Protein AF-A0A426XR89-F1 (afdb_monomer_lite)

Radius of gyration: 20.35 Å; chains: 1; bounding box: 73×19×25 Å

Foldseek 3Di:
DDDDPDDDPPPVPPPDPPPLPFDDFQDKDAACDDPPDDPVRHRWIWTFHDGPSPPNDTDTDTDGNDD

Structure (mmCIF, N/CA/C/O backbone):
data_AF-A0A426XR89-F1
#
_entry.id   AF-A0A426XR89-F1
#
loop_
_atom_site.group_PDB
_atom_site.id
_atom_site.type_symbol
_atom_site.label_atom_id
_atom_site.label_alt_id
_atom_site.label_comp_id
_atom_site.label_asym_id
_atom_site.label_entity_id
_atom_site.label_seq_id
_atom_site.pdbx_PDB_ins_code
_atom_site.Cartn_x
_atom_site.Cartn_y
_atom_site.Cartn_z
_atom_site.occupancy
_atom_site.B_iso_or_equiv
_atom_site.auth_seq_id
_atom_site.auth_comp_id
_atom_site.auth_asym_id
_atom_site.auth_atom_id
_atom_site.pdbx_PDB_model_num
ATOM 1 N N . MET A 1 1 ? 58.566 -11.180 6.582 1.00 49.34 1 MET A N 1
ATOM 2 C CA . MET A 1 1 ? 57.427 -10.252 6.418 1.00 49.34 1 MET A CA 1
ATOM 3 C C . MET A 1 1 ? 57.070 -10.224 4.951 1.00 49.34 1 MET A C 1
ATOM 5 O O . MET A 1 1 ? 57.935 -9.831 4.192 1.00 49.34 1 MET A O 1
ATOM 9 N N . LEU A 1 2 ? 55.876 -10.680 4.576 1.00 45.06 2 LEU A N 1
ATOM 10 C CA . LEU A 1 2 ? 55.043 -10.155 3.484 1.00 45.06 2 LEU A CA 1
ATOM 11 C C . LEU A 1 2 ? 53.670 -10.830 3.649 1.00 45.06 2 LEU A C 1
ATOM 13 O O . LEU A 1 2 ? 53.585 -12.050 3.761 1.00 45.06 2 LEU A O 1
ATOM 17 N N . GLY A 1 3 ? 52.646 -10.004 3.862 1.00 46.31 3 GLY A N 1
ATOM 18 C CA . GLY A 1 3 ? 51.356 -10.389 4.430 1.00 46.31 3 GLY A CA 1
ATOM 19 C C . GLY A 1 3 ? 50.433 -11.114 3.456 1.00 46.31 3 GLY A C 1
ATOM 20 O O . GLY A 1 3 ? 50.371 -10.795 2.272 1.00 46.31 3 GLY A O 1
ATOM 21 N N . VAL A 1 4 ? 49.677 -12.066 4.002 1.00 56.66 4 VAL A N 1
ATOM 22 C CA . VAL A 1 4 ? 48.472 -12.624 3.391 1.00 56.66 4 VAL A CA 1
ATOM 23 C C . VAL A 1 4 ? 47.395 -11.534 3.383 1.00 56.66 4 VAL A C 1
ATOM 25 O O . VAL A 1 4 ? 46.795 -11.227 4.411 1.00 56.66 4 VAL A O 1
ATOM 28 N N . SER A 1 5 ? 47.183 -10.889 2.236 1.00 56.47 5 SER A N 1
ATOM 29 C CA . SER A 1 5 ? 46.040 -9.990 2.057 1.00 56.47 5 SER A CA 1
ATOM 30 C C . SER A 1 5 ? 44.783 -10.840 1.924 1.00 56.47 5 SER A C 1
ATOM 32 O O . SER A 1 5 ? 44.572 -11.516 0.918 1.00 56.47 5 SER A O 1
ATOM 34 N N . GLY A 1 6 ? 44.005 -10.844 3.006 1.00 49.97 6 GLY A N 1
ATOM 35 C CA . GLY A 1 6 ? 42.735 -11.535 3.132 1.00 49.97 6 GLY A CA 1
ATOM 36 C C . GLY A 1 6 ? 41.741 -11.131 2.052 1.00 49.97 6 GLY A C 1
ATOM 37 O O . GLY A 1 6 ? 41.687 -9.983 1.608 1.00 49.97 6 GLY A O 1
ATOM 38 N N . GLY A 1 7 ? 40.952 -12.119 1.643 1.00 53.84 7 GLY A N 1
ATOM 39 C CA . GLY A 1 7 ? 39.819 -11.923 0.769 1.00 53.84 7 GLY A CA 1
ATOM 40 C C . GLY A 1 7 ? 38.788 -10.990 1.391 1.00 53.84 7 GLY A C 1
ATOM 41 O O . GLY A 1 7 ? 38.392 -11.127 2.544 1.00 53.84 7 GLY A O 1
ATOM 42 N N . CYS A 1 8 ? 38.296 -10.088 0.566 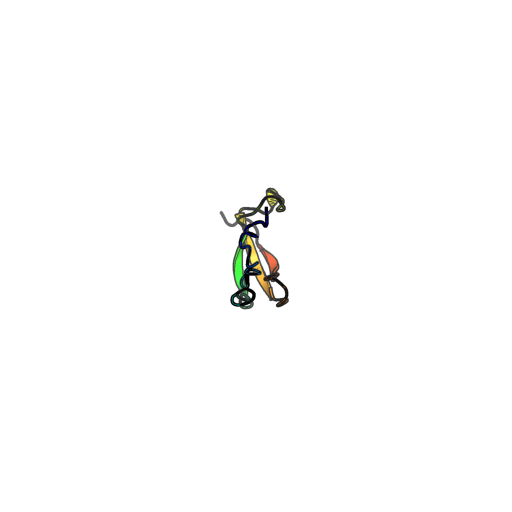1.00 49.97 8 CYS A N 1
ATOM 43 C CA . CYS A 1 8 ? 36.921 -9.638 0.606 1.00 49.97 8 CYS A CA 1
ATOM 44 C C . CYS A 1 8 ? 36.553 -9.302 -0.836 1.00 49.97 8 CYS A C 1
ATOM 46 O O . CYS A 1 8 ? 36.566 -8.153 -1.268 1.00 49.97 8 CYS A O 1
ATOM 48 N N . GLN A 1 9 ? 36.265 -10.351 -1.614 1.00 52.31 9 GLN A N 1
ATOM 49 C CA . GLN A 1 9 ? 35.415 -10.197 -2.785 1.00 52.31 9 GLN A CA 1
ATOM 50 C C . GLN A 1 9 ? 34.112 -9.600 -2.258 1.00 52.31 9 GLN A C 1
ATOM 52 O O . GLN A 1 9 ? 33.297 -10.290 -1.646 1.00 52.31 9 GLN A O 1
ATOM 57 N N . GLN A 1 10 ? 33.965 -8.287 -2.412 1.00 52.00 10 GLN A N 1
ATOM 58 C CA . GLN A 1 10 ? 32.681 -7.626 -2.313 1.00 52.00 10 GLN A CA 1
ATOM 59 C C . GLN A 1 10 ? 31.846 -8.207 -3.449 1.00 52.00 10 GLN A C 1
ATOM 61 O O . GLN A 1 10 ? 31.859 -7.717 -4.573 1.00 52.00 10 GLN A O 1
ATOM 66 N N . SER A 1 11 ? 31.149 -9.302 -3.152 1.00 50.03 11 SER A N 1
ATOM 67 C CA . SER A 1 11 ? 29.869 -9.579 -3.774 1.00 50.03 11 SER A CA 1
ATOM 68 C C . SER A 1 11 ? 29.001 -8.382 -3.406 1.00 50.03 11 SER A C 1
ATOM 70 O O . SER A 1 11 ? 28.365 -8.374 -2.353 1.00 50.03 11 SER A O 1
ATOM 72 N N . CYS A 1 12 ? 29.067 -7.318 -4.213 1.00 51.03 12 CYS A N 1
ATOM 73 C CA . CYS A 1 12 ? 28.008 -6.328 -4.280 1.00 51.03 12 CYS A CA 1
ATOM 74 C C . CYS A 1 12 ? 26.737 -7.146 -4.456 1.00 51.03 12 CYS A C 1
ATOM 76 O O . CYS A 1 12 ? 26.551 -7.770 -5.496 1.00 51.03 12 CYS A O 1
ATOM 78 N N . GLY A 1 13 ? 25.957 -7.270 -3.383 1.00 45.66 13 GLY A N 1
ATOM 79 C CA . GLY A 1 13 ? 24.714 -8.009 -3.421 1.00 45.66 13 GLY A CA 1
ATOM 80 C C . GLY A 1 13 ? 23.871 -7.417 -4.534 1.00 45.66 13 GLY A C 1
ATOM 81 O O . GLY A 1 13 ? 23.460 -6.261 -4.439 1.00 45.66 13 GLY A O 1
ATOM 82 N N . GLU A 1 14 ? 23.635 -8.211 -5.575 1.00 47.81 14 GLU A N 1
ATOM 83 C CA . GLU A 1 14 ? 22.494 -8.071 -6.468 1.00 47.81 14 GLU A CA 1
ATOM 84 C C . GLU A 1 14 ? 21.230 -8.204 -5.613 1.00 47.81 14 GLU A C 1
ATOM 86 O O . GLU A 1 14 ? 20.589 -9.248 -5.530 1.00 47.81 14 GLU A O 1
ATOM 91 N N . SER A 1 15 ? 20.913 -7.156 -4.858 1.00 52.41 15 SER A N 1
ATOM 92 C CA . SER A 1 15 ? 19.712 -7.091 -4.045 1.00 52.41 15 SER A CA 1
ATOM 93 C C . SER A 1 15 ? 18.549 -6.724 -4.955 1.00 52.41 15 SER A C 1
ATOM 95 O O . SER A 1 15 ? 18.042 -5.607 -4.906 1.00 52.41 15 SER A O 1
ATOM 97 N N . SER A 1 16 ? 18.120 -7.710 -5.739 1.00 53.12 16 SER A N 1
ATOM 98 C CA . SER A 1 16 ? 16.698 -7.975 -5.953 1.00 53.12 16 SER A CA 1
ATOM 99 C C . SER A 1 16 ? 15.901 -6.789 -6.504 1.00 53.12 16 SER A C 1
ATOM 101 O O . SER A 1 16 ? 14.865 -6.409 -5.960 1.00 53.12 16 SER A O 1
ATOM 103 N N . GLU A 1 17 ? 16.347 -6.225 -7.622 1.00 49.69 17 GLU A N 1
ATOM 104 C CA . GLU A 1 17 ? 15.465 -5.421 -8.477 1.00 49.69 17 GLU A CA 1
ATOM 105 C C . GLU A 1 17 ? 14.391 -6.278 -9.175 1.00 49.69 17 GLU A C 1
ATOM 107 O O . GLU A 1 17 ? 13.452 -5.743 -9.760 1.00 49.69 17 GLU A O 1
ATOM 112 N N . GLU A 1 18 ? 14.487 -7.605 -9.054 1.00 50.59 18 GLU A N 1
ATOM 113 C CA . GLU A 1 18 ? 13.762 -8.533 -9.912 1.00 50.59 18 GLU A CA 1
ATOM 114 C C . GLU A 1 18 ? 12.305 -8.821 -9.520 1.00 50.59 18 GLU A C 1
ATOM 116 O O . GLU A 1 18 ? 11.577 -9.277 -10.384 1.00 50.59 18 GLU A O 1
ATOM 121 N N . GLU A 1 19 ? 11.789 -8.492 -8.324 1.00 54.19 19 GLU A N 1
ATOM 122 C CA . GLU A 1 19 ? 10.366 -8.782 -8.013 1.00 54.19 19 GLU A CA 1
ATOM 123 C C . GLU A 1 19 ? 9.659 -7.754 -7.109 1.00 54.19 19 GLU A C 1
ATOM 125 O O . GLU A 1 19 ? 8.860 -8.099 -6.234 1.00 54.19 19 GLU A O 1
ATOM 130 N N . LEU A 1 20 ? 9.865 -6.450 -7.328 1.00 56.12 20 LEU A N 1
ATOM 131 C CA . LEU A 1 20 ? 8.945 -5.435 -6.788 1.00 56.12 20 LEU A CA 1
ATOM 132 C C . LEU A 1 20 ? 7.624 -5.485 -7.564 1.00 56.12 20 LEU A C 1
ATOM 134 O O . LEU A 1 20 ? 7.339 -4.639 -8.412 1.00 56.12 20 LEU A O 1
ATOM 138 N N . SER A 1 21 ? 6.833 -6.517 -7.263 1.00 65.25 21 SER A N 1
ATOM 139 C CA . SER A 1 21 ? 5.545 -6.815 -7.879 1.00 65.25 21 SER A CA 1
ATOM 140 C C . SER A 1 21 ? 4.663 -5.572 -7.880 1.00 65.25 21 SER A C 1
ATOM 142 O O . SER A 1 21 ? 4.161 -5.116 -6.848 1.00 65.25 21 SER A O 1
ATOM 144 N N . VAL A 1 22 ? 4.489 -5.006 -9.071 1.00 75.88 22 VAL A N 1
ATOM 145 C CA . VAL A 1 22 ? 3.539 -3.933 -9.325 1.00 75.88 22 VAL A CA 1
ATOM 146 C C . VAL A 1 22 ? 2.141 -4.507 -9.125 1.00 75.88 22 VAL A C 1
ATOM 148 O O . VAL A 1 22 ? 1.662 -5.315 -9.918 1.00 75.88 22 VAL A O 1
ATOM 151 N N . LEU A 1 23 ? 1.474 -4.087 -8.053 1.00 82.06 23 LEU A N 1
ATOM 152 C CA . LEU A 1 23 ? 0.121 -4.523 -7.762 1.00 82.06 23 LEU A CA 1
ATOM 153 C C . LEU A 1 23 ? -0.829 -4.019 -8.857 1.00 82.06 23 LEU A C 1
ATOM 155 O O . LEU A 1 23 ? -0.831 -2.820 -9.174 1.00 82.06 23 LEU A O 1
ATOM 159 N N . PRO A 1 24 ? -1.691 -4.897 -9.400 1.00 84.12 24 PRO A N 1
ATOM 160 C CA . PRO A 1 24 ? -2.725 -4.491 -10.334 1.00 84.12 24 PRO A CA 1
ATOM 161 C C . PRO A 1 24 ? -3.627 -3.401 -9.750 1.00 84.12 24 PRO A C 1
ATOM 163 O O . PRO A 1 24 ? -3.871 -3.326 -8.539 1.00 84.12 24 PRO A O 1
ATOM 166 N N . ARG A 1 25 ? -4.186 -2.564 -10.627 1.00 87.06 25 ARG A N 1
ATOM 167 C CA . ARG A 1 25 ? -5.213 -1.591 -10.233 1.00 87.06 25 ARG A CA 1
ATOM 168 C C . ARG A 1 25 ? -6.411 -2.325 -9.631 1.00 87.06 25 ARG A C 1
ATOM 170 O O . ARG A 1 25 ? -6.764 -3.406 -10.084 1.00 87.06 25 ARG A O 1
ATOM 177 N N . HIS A 1 26 ? -7.056 -1.696 -8.656 1.00 86.38 26 HIS A N 1
ATOM 178 C CA . HIS A 1 26 ? -8.190 -2.239 -7.901 1.00 86.38 26 HIS A CA 1
ATOM 179 C C . HIS A 1 26 ? -7.850 -3.369 -6.921 1.00 86.38 26 HIS A C 1
ATOM 181 O O . HIS A 1 26 ? -8.751 -3.896 -6.270 1.00 86.38 26 HIS A O 1
ATOM 187 N N . THR A 1 27 ? -6.566 -3.689 -6.737 1.00 90.31 27 THR A N 1
ATOM 188 C CA . THR A 1 27 ? -6.141 -4.581 -5.655 1.00 90.31 27 THR A CA 1
ATOM 189 C C . THR A 1 27 ? -6.478 -3.947 -4.310 1.00 90.31 27 THR A C 1
ATOM 191 O O . THR A 1 27 ? -6.119 -2.792 -4.051 1.00 90.31 27 THR A O 1
ATOM 194 N N . LYS A 1 28 ? -7.178 -4.702 -3.460 1.00 91.12 28 LYS A N 1
ATOM 195 C CA . LYS A 1 28 ? -7.429 -4.331 -2.067 1.00 91.12 28 LYS A CA 1
ATOM 196 C C . LYS A 1 28 ? -6.203 -4.692 -1.240 1.00 91.12 28 LYS A C 1
ATOM 198 O O . LYS A 1 28 ? -5.700 -5.805 -1.338 1.00 91.12 28 LYS A O 1
ATOM 203 N N . VAL A 1 29 ? -5.742 -3.752 -0.432 1.00 90.19 29 VAL A N 1
ATOM 204 C CA . VAL A 1 29 ? -4.576 -3.918 0.437 1.00 90.19 29 VAL A CA 1
ATOM 205 C C . VAL A 1 29 ? -4.915 -3.471 1.852 1.00 90.19 29 VAL A C 1
ATOM 207 O O . VAL A 1 29 ? -5.796 -2.632 2.041 1.00 90.19 29 VAL A O 1
ATOM 210 N N . VAL A 1 30 ? -4.201 -4.006 2.838 1.00 92.50 30 VAL A N 1
ATOM 211 C CA . VAL A 1 30 ? -4.236 -3.560 4.236 1.00 92.50 30 VAL A CA 1
ATOM 212 C C . VAL A 1 30 ? -2.888 -2.951 4.598 1.00 92.50 30 VAL A C 1
ATOM 214 O O . VAL A 1 30 ? -1.839 -3.463 4.207 1.00 92.50 30 VAL A O 1
ATOM 217 N N . VAL A 1 31 ? -2.900 -1.839 5.326 1.00 91.00 31 VAL A N 1
ATOM 218 C CA . VAL A 1 31 ? -1.668 -1.218 5.813 1.00 91.00 31 VAL A CA 1
ATOM 219 C C . VAL A 1 31 ? -1.219 -1.944 7.078 1.00 91.00 31 VAL A C 1
ATOM 221 O O . VAL A 1 31 ? -1.861 -1.838 8.116 1.00 91.00 31 VAL A O 1
ATOM 224 N N . THR A 1 32 ? -0.102 -2.661 7.016 1.00 91.38 32 THR A N 1
ATOM 225 C CA . THR A 1 32 ? 0.473 -3.369 8.175 1.00 91.38 32 THR A CA 1
ATOM 226 C C . THR A 1 32 ? 1.424 -2.489 8.998 1.00 91.38 32 THR A C 1
ATOM 228 O O . THR A 1 32 ? 1.463 -2.607 10.218 1.00 91.38 32 THR A O 1
ATOM 231 N N . GLY A 1 33 ? 2.122 -1.542 8.354 1.00 91.00 33 GLY A N 1
ATOM 232 C CA . GLY A 1 33 ? 2.974 -0.530 8.995 1.00 91.00 33 GLY A CA 1
ATOM 233 C C . GLY A 1 33 ? 4.453 -0.907 9.153 1.00 91.00 33 GLY A C 1
ATOM 234 O O . GLY A 1 33 ? 4.856 -2.051 8.988 1.00 91.00 33 GLY A O 1
ATOM 235 N N . ASN A 1 34 ? 5.281 0.100 9.446 1.00 91.56 34 ASN A N 1
ATOM 236 C CA . ASN A 1 34 ? 6.708 -0.001 9.781 1.00 91.56 34 ASN A CA 1
ATOM 237 C C . ASN A 1 34 ? 7.136 1.234 10.605 1.00 91.56 34 ASN A C 1
ATOM 239 O O . ASN A 1 34 ? 6.312 2.115 10.855 1.00 91.56 34 ASN A O 1
ATOM 243 N N . ASN A 1 35 ? 8.425 1.365 10.943 1.00 95.19 35 ASN A N 1
ATOM 244 C CA . ASN A 1 35 ? 8.965 2.482 11.747 1.00 95.19 35 ASN A CA 1
ATOM 245 C C . ASN A 1 35 ? 8.751 3.884 11.140 1.00 95.19 35 ASN A C 1
ATOM 247 O O . ASN A 1 35 ? 8.918 4.888 11.826 1.00 95.19 35 ASN A O 1
ATOM 251 N N . ARG A 1 36 ? 8.381 3.975 9.858 1.00 92.44 36 ARG A N 1
ATOM 252 C CA . ARG A 1 36 ? 8.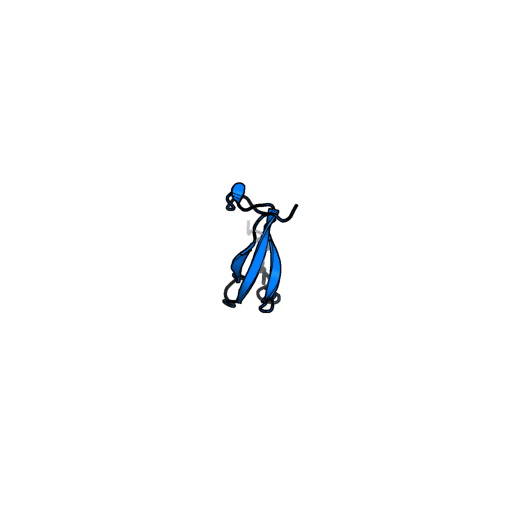056 5.233 9.172 1.00 92.44 36 ARG A CA 1
ATOM 253 C C . ARG A 1 36 ? 6.554 5.504 9.046 1.00 92.44 36 ARG A C 1
ATOM 255 O O . ARG A 1 36 ? 6.170 6.580 8.587 1.00 92.44 36 ARG A O 1
ATOM 262 N N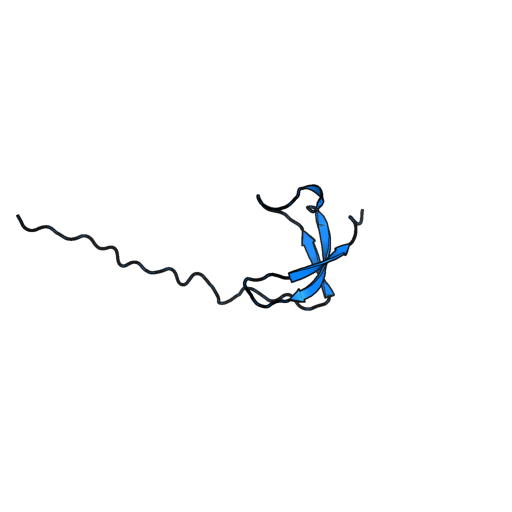 . THR A 1 37 ? 5.700 4.543 9.384 1.00 92.06 37 THR A N 1
ATOM 263 C CA . THR A 1 37 ? 4.253 4.626 9.154 1.00 92.06 37 THR A CA 1
ATOM 264 C C . THR A 1 37 ? 3.556 5.243 10.361 1.00 92.06 37 THR A C 1
ATOM 266 O O . THR A 1 37 ? 3.791 4.839 11.496 1.00 92.06 37 THR A O 1
ATOM 269 N N . LYS A 1 38 ? 2.652 6.206 10.137 1.00 92.8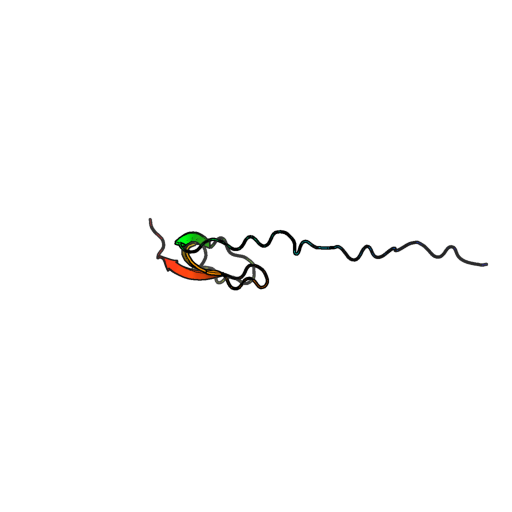1 38 LYS A N 1
ATOM 270 C CA . LYS A 1 38 ? 1.806 6.728 11.221 1.00 92.81 38 LYS A CA 1
ATOM 271 C C . LYS A 1 38 ? 0.859 5.624 11.698 1.00 92.81 38 LYS A C 1
ATOM 273 O O . LYS A 1 38 ? 0.126 5.076 10.880 1.00 92.81 38 LYS A O 1
ATOM 278 N N . SER A 1 39 ? 0.817 5.365 13.003 1.00 91.19 39 SER A N 1
ATOM 279 C CA . SER A 1 39 ? -0.016 4.314 13.616 1.00 91.19 39 SER A CA 1
ATOM 280 C C . SER A 1 39 ? -1.493 4.395 13.226 1.00 91.19 39 SER A C 1
ATOM 282 O O . SER A 1 39 ? -2.102 3.372 12.957 1.00 91.19 39 SER A O 1
ATOM 284 N N . VAL A 1 40 ? -2.040 5.609 13.086 1.00 90.94 40 VAL A N 1
ATOM 285 C CA . VAL A 1 40 ? -3.427 5.852 12.636 1.00 90.94 40 VAL A CA 1
ATOM 286 C C . VAL A 1 40 ? -3.753 5.254 11.259 1.00 90.94 40 VAL A C 1
ATOM 288 O O . VAL A 1 40 ? -4.918 5.118 10.907 1.00 90.94 40 VAL A O 1
ATOM 291 N N . LEU A 1 41 ? -2.738 4.943 10.448 1.00 89.88 41 LEU A N 1
ATOM 292 C CA . LEU A 1 41 ? -2.921 4.339 9.132 1.00 89.88 41 LEU A CA 1
ATOM 293 C C . LEU A 1 41 ? -2.850 2.813 9.163 1.00 89.88 41 LEU A C 1
ATOM 295 O O . LEU A 1 41 ? -3.284 2.195 8.199 1.00 89.88 41 LEU A O 1
ATOM 299 N N . VAL A 1 42 ? -2.308 2.211 10.222 1.00 92.00 42 VAL A N 1
ATOM 300 C CA . VAL A 1 42 ? -2.185 0.755 10.350 1.00 92.00 42 VAL A CA 1
ATOM 301 C C . VAL A 1 42 ? -3.570 0.136 10.545 1.00 92.00 42 VAL A C 1
ATOM 303 O O . VAL A 1 42 ? -4.401 0.676 11.268 1.00 92.00 42 VAL A O 1
ATOM 306 N N . GLY A 1 43 ? -3.835 -0.974 9.860 1.00 91.44 43 GLY A N 1
ATOM 307 C CA . GLY A 1 43 ? -5.138 -1.639 9.817 1.00 91.44 43 GLY A CA 1
ATOM 308 C C . GLY A 1 43 ? -6.138 -1.003 8.849 1.00 91.44 43 GLY A C 1
ATOM 309 O O . GLY A 1 43 ? -7.166 -1.610 8.560 1.00 91.44 43 GLY A O 1
ATOM 310 N N . LEU A 1 44 ? -5.850 0.180 8.288 1.00 92.69 44 LEU A N 1
ATOM 311 C CA . LEU A 1 44 ? -6.705 0.748 7.249 1.00 92.69 44 LEU A CA 1
ATOM 312 C C . LEU A 1 44 ? -6.562 -0.038 5.947 1.00 92.69 44 LEU A C 1
ATOM 314 O O . LEU A 1 44 ? -5.461 -0.421 5.536 1.00 92.69 44 LEU A O 1
ATOM 318 N N . HIS A 1 45 ? -7.688 -0.214 5.266 1.00 91.69 45 HIS A N 1
ATOM 319 C CA . HIS A 1 45 ? -7.709 -0.770 3.927 1.00 91.69 45 HIS A CA 1
ATOM 320 C C . HIS A 1 45 ? -7.457 0.318 2.881 1.00 91.69 45 HIS A C 1
ATOM 322 O O . HIS A 1 45 ? -7.718 1.506 3.077 1.00 91.69 45 HIS A O 1
ATOM 328 N N . GLY A 1 46 ? -6.960 -0.089 1.724 1.00 91.75 46 GLY A N 1
ATOM 329 C CA . GLY A 1 46 ? -6.784 0.786 0.581 1.00 91.75 46 GLY A CA 1
ATOM 330 C C . GLY A 1 46 ? -7.004 0.046 -0.723 1.00 91.75 46 GLY A C 1
ATOM 331 O O . GLY A 1 46 ? -6.936 -1.179 -0.781 1.00 91.75 46 GLY A O 1
ATOM 332 N N . VAL A 1 47 ? -7.264 0.806 -1.781 1.00 91.69 47 VAL A N 1
ATOM 333 C CA . VAL A 1 47 ? -7.345 0.272 -3.144 1.00 91.69 47 VAL A CA 1
ATOM 334 C C . VAL A 1 47 ? -6.246 0.883 -3.989 1.00 91.69 47 VAL A C 1
ATOM 336 O O . VAL A 1 47 ? -6.103 2.108 -4.032 1.00 91.69 47 VAL A O 1
ATOM 339 N N . VAL A 1 48 ? -5.491 0.037 -4.688 1.00 90.38 48 VAL A N 1
ATOM 340 C CA . VAL A 1 48 ? -4.438 0.475 -5.608 1.00 90.38 48 VAL A CA 1
ATOM 341 C C . VAL A 1 48 ? -5.066 1.197 -6.797 1.00 90.38 48 VAL A C 1
ATOM 343 O O . VAL A 1 48 ? -5.757 0.600 -7.623 1.00 90.38 48 VAL A O 1
ATOM 346 N N . LYS A 1 49 ? -4.812 2.501 -6.907 1.00 88.75 49 LYS A N 1
ATOM 347 C CA . LYS A 1 49 ? -5.263 3.320 -8.040 1.00 88.75 49 LYS A CA 1
ATOM 348 C C . LYS A 1 49 ? -4.257 3.292 -9.183 1.00 88.75 49 LYS A C 1
ATOM 350 O O . LYS A 1 49 ? -4.651 3.225 -10.351 1.00 88.75 49 LYS A O 1
ATOM 355 N N . LYS A 1 50 ? -2.971 3.379 -8.833 1.00 83.19 50 LYS A N 1
ATOM 356 C CA . LYS A 1 50 ? -1.847 3.460 -9.767 1.00 83.19 50 LYS A CA 1
ATOM 357 C C . LYS A 1 50 ? -0.583 2.891 -9.127 1.00 83.19 50 LYS A C 1
ATOM 359 O O . LYS A 1 50 ? -0.277 3.214 -7.980 1.00 83.19 50 LYS A O 1
ATOM 364 N N . ALA A 1 51 ? 0.165 2.120 -9.902 1.00 79.56 51 ALA A N 1
ATOM 365 C CA . ALA A 1 51 ? 1.537 1.751 -9.592 1.00 79.56 51 ALA A CA 1
ATOM 366 C C . ALA A 1 51 ? 2.503 2.706 -10.298 1.00 79.56 51 ALA A C 1
ATOM 368 O O . ALA A 1 51 ? 2.239 3.121 -11.430 1.00 79.56 51 ALA A O 1
ATOM 369 N N . VAL A 1 52 ? 3.589 3.091 -9.624 1.00 74.94 52 VAL A N 1
ATOM 370 C CA . VAL A 1 52 ? 4.600 3.991 -10.212 1.00 74.94 52 VAL A CA 1
ATOM 371 C C . VAL A 1 52 ? 5.847 3.274 -10.723 1.00 74.94 52 VAL A C 1
ATOM 373 O O . VAL A 1 52 ? 6.676 3.928 -11.339 1.00 74.94 52 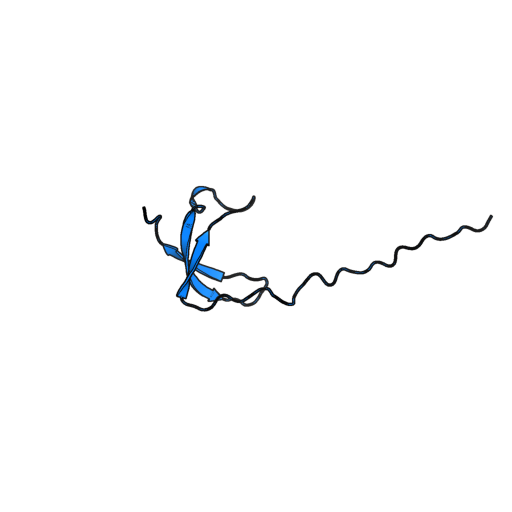VAL A O 1
ATOM 376 N N . GLY A 1 53 ? 5.983 1.959 -10.519 1.00 72.31 53 GLY A N 1
ATOM 377 C CA . GLY A 1 53 ? 7.065 1.142 -11.096 1.00 72.31 53 GLY A CA 1
ATOM 378 C C . GLY A 1 53 ? 8.478 1.446 -10.580 1.00 72.31 53 GLY A C 1
ATOM 379 O O . GLY A 1 53 ? 9.412 0.731 -10.903 1.00 72.31 53 GLY A O 1
ATOM 380 N N . LEU A 1 54 ? 8.646 2.471 -9.746 1.00 73.50 54 LEU A N 1
ATOM 381 C CA . LEU A 1 54 ? 9.899 2.806 -9.082 1.00 73.50 54 LEU A CA 1
ATOM 382 C C . LEU A 1 54 ? 9.806 2.274 -7.654 1.00 73.50 54 LEU A C 1
ATOM 384 O O . LEU A 1 54 ? 8.990 2.779 -6.891 1.00 73.50 54 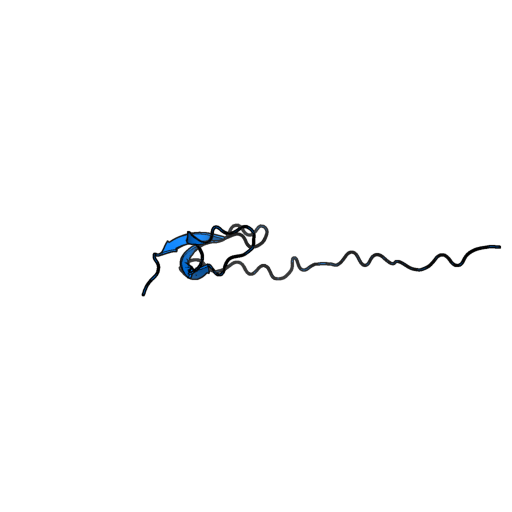LEU A O 1
ATOM 388 N N . GLY A 1 55 ? 10.569 1.243 -7.289 1.00 77.25 55 GLY A N 1
ATOM 389 C CA . GLY A 1 55 ? 10.731 0.828 -5.886 1.00 77.25 55 GLY A CA 1
ATOM 390 C C . GLY A 1 55 ? 9.473 0.303 -5.173 1.00 77.25 55 GLY A C 1
ATOM 391 O O . GLY A 1 55 ? 9.384 0.429 -3.955 1.00 77.25 55 GLY A O 1
ATOM 392 N N . GLY A 1 56 ? 8.477 -0.226 -5.898 1.00 79.44 56 GLY A N 1
ATOM 393 C CA . GLY A 1 56 ? 7.261 -0.817 -5.304 1.00 79.44 56 GLY A CA 1
ATOM 394 C C . GLY A 1 56 ? 6.271 0.179 -4.692 1.00 79.44 56 GLY A C 1
ATOM 395 O O . GLY A 1 56 ? 5.372 -0.216 -3.945 1.00 79.44 56 GLY A O 1
ATOM 396 N N . TRP A 1 57 ? 6.394 1.474 -4.999 1.00 85.25 57 TRP A N 1
ATOM 397 C CA . TRP A 1 57 ? 5.452 2.484 -4.519 1.00 85.25 57 TRP A CA 1
ATOM 398 C C . TRP A 1 57 ? 4.102 2.393 -5.254 1.00 85.25 57 TRP A C 1
ATOM 400 O O . TRP A 1 57 ? 4.024 2.312 -6.484 1.00 85.25 57 TRP A O 1
ATOM 410 N N . HIS A 1 58 ? 3.015 2.453 -4.483 1.00 86.12 58 HIS A N 1
ATOM 411 C CA . HIS A 1 58 ? 1.643 2.371 -4.982 1.00 86.12 58 HIS A CA 1
ATOM 412 C C . HIS A 1 58 ? 0.786 3.498 -4.407 1.00 86.12 58 HIS A C 1
ATOM 414 O O . HIS A 1 58 ? 0.851 3.814 -3.220 1.00 86.12 58 HIS A O 1
ATOM 420 N N . TRP A 1 59 ? -0.054 4.091 -5.253 1.00 87.88 59 TRP A N 1
ATOM 421 C CA . TRP A 1 59 ? -1.025 5.099 -4.840 1.00 87.88 59 TRP A CA 1
ATOM 422 C C . TRP A 1 59 ? -2.287 4.402 -4.364 1.00 87.88 59 TRP A C 1
ATOM 424 O O . TRP A 1 59 ? -2.957 3.727 -5.151 1.00 87.88 59 TRP A O 1
ATOM 434 N N . LEU A 1 60 ? -2.620 4.598 -3.092 1.00 89.25 60 LEU A N 1
ATOM 435 C CA . LEU A 1 60 ? -3.810 4.027 -2.479 1.00 89.25 60 LEU A CA 1
ATOM 436 C C . LEU A 1 60 ? -4.903 5.082 -2.329 1.00 89.25 60 LEU A C 1
ATOM 438 O O . LEU A 1 60 ? -4.642 6.223 -1.945 1.00 89.25 60 LEU A O 1
ATOM 442 N N . VAL A 1 61 ? -6.143 4.676 -2.581 1.00 88.62 61 VAL A N 1
ATOM 443 C CA . VAL A 1 61 ? -7.325 5.392 -2.089 1.00 88.62 61 VAL A CA 1
ATOM 444 C C . VAL A 1 61 ? -7.695 4.777 -0.746 1.00 88.62 61 VAL A C 1
ATOM 446 O O . VAL A 1 61 ? -7.859 3.561 -0.665 1.00 88.62 61 VAL A O 1
ATOM 449 N N . LYS A 1 62 ? -7.780 5.600 0.305 1.00 80.81 62 LYS A N 1
ATOM 450 C CA . LYS A 1 62 ? -8.082 5.143 1.667 1.00 80.81 62 LYS A CA 1
ATOM 451 C C . LYS A 1 62 ? -9.506 4.600 1.733 1.00 80.81 62 LYS A C 1
ATOM 453 O O . LYS A 1 62 ? -10.449 5.296 1.359 1.00 80.81 62 LYS A O 1
ATOM 458 N N . LEU A 1 63 ? -9.642 3.392 2.256 1.00 77.44 63 LEU A N 1
ATOM 459 C CA . LEU A 1 63 ? -10.898 2.837 2.729 1.00 77.44 63 LEU A CA 1
ATOM 460 C C . LEU A 1 63 ? -10.850 2.840 4.260 1.00 77.44 63 LEU A C 1
ATOM 462 O O . LEU A 1 63 ? -9.810 2.583 4.865 1.00 77.44 63 LEU A O 1
ATOM 466 N N . HIS A 1 64 ? -11.962 3.204 4.889 1.00 76.62 64 HIS A N 1
ATOM 467 C CA . HIS A 1 64 ? -12.048 3.228 6.346 1.00 76.62 64 HIS A CA 1
ATOM 468 C C . HIS A 1 64 ? -11.869 1.812 6.915 1.00 76.62 64 HIS A C 1
ATOM 470 O O . HIS A 1 64 ? -12.048 0.826 6.197 1.00 76.62 64 HIS A O 1
ATOM 476 N N . SER A 1 65 ? -11.508 1.727 8.199 1.00 59.69 65 SER A N 1
ATOM 477 C CA . SER A 1 65 ? -11.551 0.477 8.962 1.00 59.69 65 SER A CA 1
ATOM 478 C C . SER A 1 65 ? -12.949 -0.120 8.816 1.00 59.69 65 SER A C 1
ATOM 480 O O . SER A 1 65 ? -13.912 0.451 9.322 1.00 59.69 65 SER A O 1
ATOM 482 N N . ILE A 1 66 ? -13.070 -1.214 8.068 1.00 61.06 66 ILE A N 1
ATOM 483 C CA . ILE A 1 66 ? -14.314 -1.981 8.016 1.00 61.06 66 ILE A CA 1
ATOM 484 C C . ILE A 1 66 ? -14.310 -2.841 9.290 1.00 61.06 66 ILE A C 1
ATOM 486 O O . ILE A 1 66 ? -13.274 -3.464 9.535 1.00 61.06 66 ILE A O 1
ATOM 490 N N . PRO A 1 67 ? -15.363 -2.795 10.127 1.00 59.81 67 PRO A N 1
ATOM 491 C CA . PRO A 1 67 ? -15.454 -3.612 11.338 1.00 59.81 67 PRO A CA 1
ATOM 492 C C . PRO A 1 67 ? -15.463 -5.113 11.033 1.00 59.81 67 PRO A C 1
ATOM 494 O O . PRO A 1 67 ? -15.898 -5.491 9.919 1.00 59.81 67 PRO A O 1
#

Organism: Ensete ventricosum (NCBI:txid4639)

Sequence (67 aa):
MLGVSGGCQQSCGESSEEELSVLPRHTKVVVTGNNRTKSVLVGLHGVVKKAVGLGGWHWLVKLHSIP

Secondary structure (DSSP, 8-state):
-----------------TT---PPTT-EEE----TTS-GGGTT-EEEEEEE--STT-EEEEEE----

pLDDT: mean 74.63, std 17.28, range [45.06, 95.19]

InterPro domains:
  IPR024145 Histone deacetylase complex subunit SAP30/SAP30-like [PTHR13286] (14-62)